Protein AF-A0A8J5UKU7-F1 (afdb_monomer_lite)

Sequence (110 aa):
MELPISTIEIINQQLKYYNSITPIDYVIVFTNTWDLIGSIQLSNNKPLPLDQCIKLKDSLVSRLGSSMVSDKVIELDYNEDDDNESGNGSVERKLLLHCMNKFVFVYSIG

Organism: NCBI:txid561895

Secondary structure (DSSP, 8-state):
-PPPHHHHHHHHHHHHHHTTTS-EEEEEEEETT--EEEEEETTTTBPPPHHHHHHHHHHHHHHH-S---S--EEEEEE-TTTT----S----EEEEEEEETTEEEEEEE-

pLDDT: mean 73.13, std 13.12, range [38.56, 89.38]

Foldseek 3Di:
DDADPVVVVVVVVVCVVVCVPWNWQKKWKAFQQRHGRFIAGPVVRDTDPPVVSVVVSVVCCVVPNRGDDDQDWDKDFDFPCPPDPDDDDGPRWIWIWGDDPRMTMITITD

Structure (mmCIF, N/CA/C/O backbone):
data_AF-A0A8J5UKU7-F1
#
_entry.id   AF-A0A8J5UKU7-F1
#
loop_
_atom_site.group_PDB
_atom_site.id
_atom_site.type_symbol
_atom_site.label_atom_id
_atom_site.label_alt_id
_atom_site.label_comp_id
_atom_site.label_asym_id
_atom_site.label_entity_id
_atom_site.label_seq_id
_atom_site.pdbx_PDB_ins_code
_atom_site.Cartn_x
_atom_site.Cartn_y
_atom_site.Cartn_z
_atom_site.occupancy
_atom_site.B_iso_or_equiv
_atom_site.auth_seq_id
_atom_site.auth_comp_id
_atom_site.auth_asym_id
_atom_site.auth_atom_id
_atom_site.pdbx_PDB_model_num
ATOM 1 N N . MET A 1 1 ? 8.044 -8.723 3.797 1.00 48.94 1 MET A N 1
ATOM 2 C CA . MET A 1 1 ? 9.139 -7.759 4.025 1.00 48.94 1 MET A CA 1
ATOM 3 C C . MET A 1 1 ? 8.667 -6.830 5.128 1.00 48.94 1 MET A C 1
ATOM 5 O O . MET A 1 1 ? 7.541 -6.358 5.025 1.00 48.94 1 MET A O 1
ATOM 9 N N . GLU A 1 2 ? 9.424 -6.681 6.214 1.00 50.94 2 GLU A N 1
ATOM 10 C CA . GLU A 1 2 ? 9.032 -5.833 7.351 1.00 50.94 2 GLU A CA 1
ATOM 11 C C . GLU A 1 2 ? 9.478 -4.384 7.108 1.00 50.94 2 GLU A C 1
ATOM 13 O O . GLU A 1 2 ? 10.563 -4.148 6.575 1.00 50.94 2 GLU A O 1
ATOM 18 N N . LEU A 1 3 ? 8.627 -3.418 7.463 1.00 62.53 3 LEU A N 1
ATOM 19 C CA . LEU A 1 3 ? 8.917 -1.992 7.304 1.00 62.53 3 LEU A CA 1
ATOM 20 C C . LEU A 1 3 ? 9.962 -1.528 8.339 1.00 62.53 3 LEU A C 1
ATOM 22 O O . LEU A 1 3 ? 9.958 -2.019 9.469 1.00 62.53 3 LEU A O 1
ATOM 26 N N . PRO A 1 4 ? 10.821 -0.543 8.015 1.00 72.38 4 PRO A N 1
ATOM 27 C CA . PRO A 1 4 ? 11.702 0.074 9.004 1.00 72.38 4 PRO A CA 1
ATOM 28 C C . PRO A 1 4 ? 10.902 0.669 10.172 1.00 72.38 4 PRO A C 1
ATOM 30 O O . PRO A 1 4 ? 9.862 1.292 9.954 1.00 72.38 4 PRO A O 1
ATOM 33 N N . ILE A 1 5 ? 11.413 0.555 11.403 1.00 70.75 5 ILE A N 1
ATOM 34 C CA . ILE A 1 5 ? 10.735 1.035 12.627 1.00 70.75 5 ILE A CA 1
ATOM 35 C C . ILE A 1 5 ? 10.332 2.512 12.516 1.00 70.75 5 ILE A C 1
ATOM 37 O O . ILE A 1 5 ? 9.204 2.869 12.836 1.00 70.75 5 ILE A O 1
ATOM 41 N N . SER A 1 6 ? 11.205 3.359 11.969 1.00 68.56 6 SER A N 1
ATOM 42 C CA . SER A 1 6 ? 10.917 4.783 11.749 1.00 68.56 6 SER A CA 1
ATO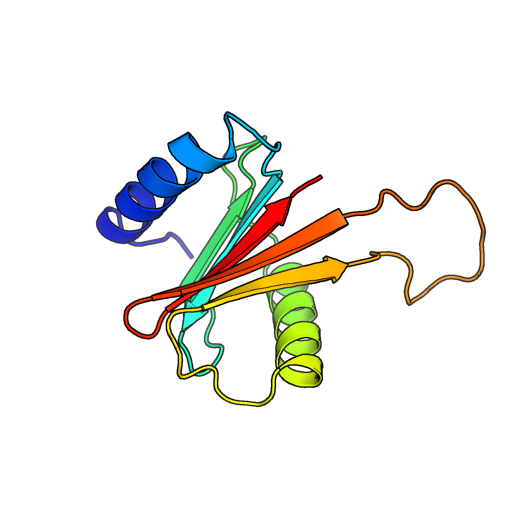M 43 C C . SER A 1 6 ? 9.753 5.021 10.782 1.00 68.56 6 SER A C 1
ATOM 45 O O . SER A 1 6 ? 8.976 5.955 10.954 1.00 68.56 6 SER A O 1
ATOM 47 N N . THR A 1 7 ? 9.596 4.160 9.774 1.00 66.31 7 THR A N 1
ATOM 48 C CA . THR A 1 7 ? 8.465 4.207 8.835 1.00 66.31 7 THR A CA 1
ATOM 49 C C . THR A 1 7 ? 7.180 3.769 9.530 1.00 66.31 7 THR A C 1
ATOM 51 O O . THR A 1 7 ? 6.145 4.407 9.359 1.00 66.31 7 THR A O 1
ATOM 54 N N . ILE A 1 8 ? 7.255 2.735 10.373 1.00 66.88 8 ILE A N 1
ATOM 55 C CA . ILE A 1 8 ? 6.131 2.258 11.187 1.00 66.88 8 ILE A CA 1
ATOM 56 C C . ILE A 1 8 ? 5.668 3.338 12.173 1.00 66.88 8 ILE A C 1
ATOM 58 O O . ILE A 1 8 ? 4.468 3.542 12.324 1.00 66.88 8 ILE A O 1
ATOM 62 N N . GLU A 1 9 ? 6.581 4.064 12.822 1.00 68.56 9 GLU A N 1
ATOM 63 C CA . GLU A 1 9 ? 6.223 5.155 13.738 1.00 68.56 9 GLU A CA 1
ATOM 64 C C . GLU A 1 9 ? 5.511 6.310 13.026 1.00 68.56 9 GLU A C 1
ATOM 66 O O . GLU A 1 9 ? 4.487 6.786 13.520 1.00 68.56 9 GLU A O 1
ATOM 71 N N . ILE A 1 10 ? 5.999 6.719 11.849 1.00 69.75 10 ILE A N 1
ATOM 72 C CA . ILE A 1 10 ? 5.351 7.752 11.025 1.00 69.75 10 ILE A CA 1
ATOM 73 C C . ILE A 1 10 ? 3.958 7.287 10.597 1.00 69.75 10 ILE A C 1
ATOM 75 O O . ILE A 1 10 ? 2.991 8.032 10.754 1.00 69.75 10 ILE A O 1
ATOM 79 N N . ILE A 1 11 ? 3.837 6.043 10.121 1.00 68.88 11 ILE A N 1
ATOM 80 C CA . ILE A 1 11 ? 2.545 5.443 9.776 1.00 68.88 11 ILE A CA 1
ATOM 81 C C . ILE A 1 11 ? 1.626 5.468 10.992 1.00 68.88 11 ILE A C 1
ATOM 83 O O . ILE A 1 11 ? 0.532 5.995 10.891 1.00 68.88 11 ILE A O 1
ATOM 87 N N . ASN A 1 12 ? 2.064 4.991 12.156 1.00 67.06 12 ASN A N 1
ATOM 88 C CA . ASN A 1 12 ? 1.243 4.949 13.365 1.00 67.06 12 ASN A CA 1
ATOM 89 C C . ASN A 1 12 ? 0.797 6.337 13.837 1.00 67.06 12 ASN A C 1
ATOM 91 O O . ASN A 1 12 ? -0.327 6.488 14.312 1.00 67.06 12 ASN A O 1
ATOM 95 N N . GLN A 1 13 ? 1.644 7.361 13.715 1.00 68.38 13 GLN A N 1
ATOM 96 C CA . GLN A 1 13 ? 1.246 8.734 14.024 1.00 68.38 13 GLN A CA 1
ATOM 97 C C . GLN A 1 13 ? 0.184 9.246 13.050 1.00 68.38 13 GLN A C 1
ATOM 99 O O . GLN A 1 13 ? -0.818 9.794 13.498 1.00 68.38 13 GLN A O 1
ATOM 104 N N . GLN A 1 14 ? 0.358 9.019 11.747 1.00 65.88 14 GLN A N 1
ATOM 105 C CA . GLN A 1 14 ? -0.629 9.397 10.730 1.00 65.88 14 GLN A CA 1
ATOM 106 C C . GLN A 1 14 ? -1.938 8.618 10.908 1.00 65.88 14 GLN A C 1
ATOM 108 O O . GLN A 1 14 ? -3.017 9.206 10.926 1.00 65.88 14 GLN A O 1
ATOM 113 N N . LEU A 1 15 ? -1.850 7.311 11.156 1.00 65.25 15 LEU A N 1
ATOM 114 C CA . LEU A 1 15 ? -2.987 6.454 11.464 1.00 65.25 15 LEU A CA 1
ATOM 115 C C . LEU A 1 15 ? -3.747 6.962 12.687 1.00 65.25 15 LEU A C 1
ATOM 117 O O . LEU A 1 15 ? -4.961 6.945 12.653 1.00 65.25 15 LEU A O 1
ATOM 121 N N . LYS A 1 16 ? -3.10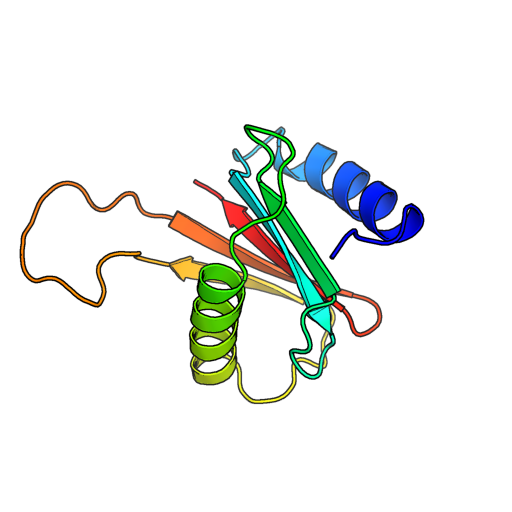8 7.479 13.745 1.00 65.81 16 LYS A N 1
ATOM 122 C CA . LYS A 1 16 ? -3.855 8.056 14.884 1.00 65.81 16 LYS A CA 1
ATOM 123 C C . LYS A 1 16 ? -4.778 9.212 14.476 1.00 65.81 16 LYS A C 1
ATOM 125 O O . LYS A 1 16 ? -5.869 9.328 15.036 1.00 65.81 16 LYS A O 1
ATOM 130 N N . TYR A 1 17 ? -4.365 10.035 13.509 1.00 62.16 17 TYR A N 1
ATOM 131 C CA . TYR A 1 17 ? -5.198 11.120 12.984 1.00 62.16 17 TYR A CA 1
ATOM 132 C C . TYR A 1 17 ? -6.378 10.589 12.164 1.00 62.16 17 TYR A C 1
ATOM 134 O O . TYR A 1 17 ? -7.500 11.047 12.361 1.00 62.16 17 TYR A O 1
ATOM 142 N N . TYR A 1 18 ? -6.146 9.599 11.298 1.00 60.78 18 TYR A N 1
ATOM 143 C CA . TYR A 1 18 ? -7.190 9.066 10.417 1.00 60.78 18 TYR A CA 1
ATOM 144 C C . TYR A 1 18 ? -8.101 8.032 11.084 1.00 60.78 18 TYR A C 1
ATOM 146 O O . TYR A 1 18 ? -9.305 8.093 10.896 1.00 60.78 18 TYR A O 1
ATOM 154 N N . ASN A 1 19 ? -7.573 7.151 11.933 1.00 57.03 19 ASN A N 1
ATOM 155 C CA . ASN A 1 19 ? -8.309 6.072 12.607 1.00 57.03 19 ASN A CA 1
ATOM 156 C C . ASN A 1 19 ? -9.347 6.599 13.618 1.00 57.03 19 ASN A C 1
ATOM 158 O O . ASN A 1 19 ? -10.209 5.857 14.076 1.00 57.03 19 ASN A O 1
ATOM 162 N N . SER A 1 20 ? -9.272 7.888 13.968 1.00 59.75 20 SER A N 1
ATOM 163 C CA . SER A 1 20 ? -10.300 8.580 14.756 1.00 59.75 20 SER A CA 1
ATOM 164 C C . SER A 1 20 ? -11.507 9.025 13.911 1.00 59.75 20 SER A C 1
ATOM 166 O O . SER A 1 20 ? -12.528 9.406 14.476 1.00 59.75 20 SER A O 1
ATOM 168 N N . ILE A 1 21 ? -11.386 9.017 12.578 1.00 58.84 21 ILE A N 1
ATOM 169 C CA . ILE A 1 21 ? -12.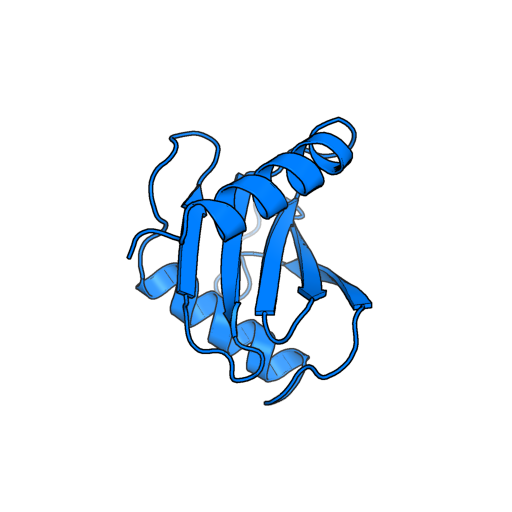343 9.603 11.623 1.00 58.84 21 ILE A CA 1
ATOM 170 C C . ILE A 1 21 ? -12.850 8.547 10.629 1.00 58.84 21 ILE A C 1
ATOM 172 O O . ILE A 1 21 ? -14.037 8.530 10.311 1.00 58.84 21 ILE A O 1
ATOM 176 N N . THR A 1 22 ? -11.977 7.647 10.174 1.00 65.94 22 THR A N 1
ATOM 177 C CA . THR A 1 22 ? -12.293 6.591 9.208 1.00 65.94 22 THR A CA 1
ATOM 178 C C . THR A 1 22 ? -11.494 5.326 9.538 1.00 65.94 22 THR A C 1
ATOM 180 O O . THR A 1 22 ? -10.286 5.434 9.781 1.00 65.94 22 THR A O 1
ATOM 183 N N . PRO A 1 23 ? -12.119 4.134 9.561 1.00 74.50 23 PRO A N 1
ATOM 184 C CA . PRO A 1 23 ? -11.393 2.887 9.772 1.00 74.50 23 PRO A CA 1
ATOM 185 C C . PRO A 1 23 ? -10.358 2.689 8.664 1.00 74.50 23 PRO A C 1
ATOM 187 O O . PRO A 1 23 ? -10.642 2.929 7.492 1.00 74.50 23 PRO A O 1
ATOM 190 N N . ILE A 1 24 ? -9.150 2.263 9.039 1.00 78.44 24 ILE A N 1
ATOM 191 C CA . ILE A 1 24 ? -8.117 1.866 8.078 1.00 78.44 24 ILE A CA 1
ATOM 192 C C . ILE A 1 24 ? -7.922 0.356 8.171 1.00 78.44 24 ILE A C 1
ATOM 194 O O . ILE A 1 24 ? -7.572 -0.166 9.229 1.00 78.44 24 ILE A O 1
ATOM 198 N N . ASP A 1 25 ? -8.110 -0.344 7.055 1.00 81.88 25 ASP A N 1
ATOM 199 C CA . ASP A 1 25 ? -7.962 -1.803 6.990 1.00 81.88 25 ASP A CA 1
ATOM 200 C C . ASP A 1 25 ? -6.500 -2.224 6.840 1.00 81.88 25 ASP A C 1
ATOM 202 O O . ASP A 1 25 ? -6.008 -3.141 7.509 1.00 81.88 25 ASP A O 1
ATOM 206 N N . TYR A 1 26 ? -5.794 -1.556 5.931 1.00 86.06 26 TYR A N 1
ATOM 207 C CA . TYR A 1 26 ? -4.411 -1.858 5.609 1.00 86.06 26 TYR A CA 1
ATOM 208 C C . TYR A 1 26 ? -3.639 -0.641 5.118 1.00 86.06 26 TYR A C 1
ATOM 210 O O . TYR A 1 26 ? -4.205 0.330 4.612 1.00 86.06 26 TYR A O 1
ATOM 218 N N . VAL A 1 27 ? -2.318 -0.746 5.239 1.00 87.06 27 VAL A N 1
ATOM 219 C CA . VAL A 1 27 ? -1.345 0.222 4.744 1.00 87.06 27 VAL A CA 1
ATOM 220 C C . VAL A 1 27 ? -0.336 -0.494 3.859 1.00 87.06 27 VAL A C 1
ATOM 222 O O . VAL A 1 27 ? 0.207 -1.532 4.240 1.00 87.06 27 VAL A O 1
ATOM 225 N N . ILE A 1 28 ? -0.053 0.070 2.690 1.00 89.25 28 ILE A N 1
ATOM 226 C CA . ILE A 1 28 ? 1.014 -0.383 1.795 1.00 89.25 28 ILE A CA 1
ATOM 227 C C . ILE A 1 28 ? 1.951 0.792 1.538 1.00 89.25 28 ILE A C 1
ATOM 229 O O . ILE A 1 28 ? 1.507 1.924 1.376 1.00 89.25 28 ILE A O 1
ATOM 233 N N . VAL A 1 29 ? 3.253 0.533 1.519 1.00 88.62 29 VAL A N 1
ATOM 234 C CA . VAL A 1 29 ? 4.277 1.547 1.281 1.00 88.62 29 VAL A CA 1
ATOM 235 C C . VAL A 1 29 ? 5.056 1.176 0.035 1.00 88.62 29 VAL A C 1
ATOM 237 O O . VAL A 1 29 ? 5.685 0.116 -0.022 1.00 88.62 29 VAL A O 1
ATOM 240 N N . PHE A 1 30 ? 5.053 2.081 -0.933 1.00 89.38 30 PHE A N 1
ATOM 241 C CA . PHE A 1 30 ? 5.890 2.017 -2.122 1.00 89.38 30 PHE A CA 1
ATOM 242 C C . PHE A 1 30 ? 6.928 3.140 -2.113 1.00 89.38 30 PHE A C 1
ATOM 244 O O . PHE A 1 30 ? 6.802 4.119 -1.379 1.00 89.38 30 PHE A O 1
ATOM 251 N N . THR A 1 31 ? 7.951 3.030 -2.949 1.00 87.69 31 THR A N 1
ATOM 252 C CA . THR A 1 31 ? 8.748 4.183 -3.379 1.00 87.69 31 THR A CA 1
ATOM 253 C C . THR A 1 31 ? 7.976 5.009 -4.412 1.00 87.69 31 THR A C 1
ATOM 255 O O . THR A 1 31 ? 6.971 4.574 -4.972 1.00 87.69 31 THR A O 1
ATOM 258 N N . ASN A 1 32 ? 8.477 6.197 -4.739 1.00 82.50 32 ASN A N 1
ATOM 259 C CA . ASN A 1 32 ? 7.979 7.028 -5.839 1.00 82.50 32 ASN A CA 1
ATOM 260 C C . ASN A 1 32 ? 8.232 6.431 -7.240 1.00 82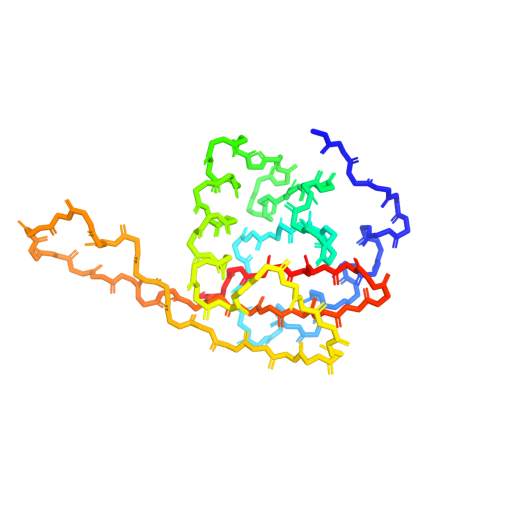.50 32 ASN A C 1
ATOM 262 O O . ASN A 1 32 ? 7.750 6.981 -8.233 1.00 82.50 32 ASN A O 1
ATOM 266 N N . THR A 1 33 ? 8.996 5.339 -7.310 1.00 85.19 33 THR A N 1
ATOM 267 C CA . THR A 1 33 ? 9.187 4.470 -8.481 1.00 85.19 33 THR A CA 1
ATOM 268 C C . THR A 1 33 ? 8.329 3.206 -8.417 1.00 85.19 33 THR A C 1
ATOM 270 O O . THR A 1 33 ? 8.472 2.339 -9.273 1.00 85.19 33 THR A O 1
ATOM 273 N N . TRP A 1 34 ? 7.410 3.119 -7.447 1.00 86.31 34 TRP A N 1
ATOM 274 C CA . TRP A 1 34 ? 6.477 2.008 -7.240 1.00 86.31 34 TRP A CA 1
ATOM 275 C C . TRP A 1 34 ? 7.114 0.687 -6.779 1.00 86.31 34 TRP A C 1
ATOM 277 O O . TRP A 1 34 ? 6.489 -0.372 -6.868 1.00 86.31 34 TRP A O 1
ATOM 287 N N . ASP A 1 35 ? 8.323 0.737 -6.219 1.00 88.44 35 ASP A N 1
ATOM 288 C CA . ASP A 1 35 ? 8.949 -0.421 -5.581 1.00 88.44 35 ASP A CA 1
ATOM 289 C C . ASP A 1 35 ? 8.314 -0.662 -4.210 1.00 88.44 35 ASP A C 1
ATOM 291 O O . ASP A 1 35 ? 8.215 0.251 -3.390 1.00 88.44 35 ASP A O 1
ATOM 295 N N . LEU A 1 36 ? 7.877 -1.893 -3.943 1.00 88.56 36 LEU A N 1
ATOM 296 C CA . LEU A 1 36 ? 7.254 -2.245 -2.669 1.00 88.56 36 LEU A CA 1
ATOM 297 C C . LEU A 1 36 ? 8.291 -2.228 -1.539 1.00 88.56 36 LEU A C 1
ATOM 299 O O . LEU A 1 36 ? 9.241 -3.007 -1.549 1.00 88.56 36 LEU A O 1
ATOM 303 N N . ILE A 1 37 ? 8.055 -1.392 -0.529 1.00 88.12 37 ILE A N 1
ATOM 304 C CA . ILE A 1 37 ? 8.847 -1.354 0.706 1.00 88.12 37 ILE A CA 1
ATOM 305 C C . ILE A 1 37 ? 8.243 -2.295 1.751 1.00 88.12 37 ILE A C 1
ATOM 307 O O . ILE A 1 37 ? 8.964 -3.015 2.442 1.00 88.12 37 ILE A O 1
ATOM 311 N N . GLY A 1 38 ? 6.913 -2.332 1.848 1.00 87.38 38 GLY A N 1
ATOM 312 C CA . GLY A 1 38 ? 6.211 -3.253 2.735 1.00 87.38 38 GLY A CA 1
ATOM 313 C C . GLY A 1 38 ? 4.721 -2.966 2.846 1.00 87.38 38 GLY A C 1
ATOM 314 O O . GLY A 1 38 ? 4.204 -2.014 2.267 1.00 87.38 38 GLY A O 1
ATOM 315 N N . SER A 1 39 ? 4.026 -3.815 3.590 1.00 89.06 39 SER A N 1
ATOM 316 C CA . SER A 1 39 ? 2.587 -3.717 3.805 1.00 89.06 39 SER A CA 1
ATOM 317 C C . SER A 1 39 ? 2.213 -4.257 5.177 1.00 89.06 39 SER A C 1
ATOM 319 O O . SER A 1 39 ? 2.924 -5.093 5.739 1.00 89.06 39 SER A O 1
ATOM 321 N N . ILE A 1 40 ? 1.097 -3.779 5.717 1.00 85.88 40 ILE A N 1
ATOM 322 C CA . ILE A 1 40 ? 0.538 -4.257 6.973 1.00 85.88 40 ILE A CA 1
ATOM 323 C C . ILE A 1 40 ? -0.982 -4.139 6.958 1.00 85.88 40 ILE A C 1
ATOM 325 O O . ILE A 1 40 ? -1.541 -3.100 6.615 1.00 85.88 40 ILE A O 1
ATOM 329 N N . GLN A 1 41 ? -1.653 -5.218 7.328 1.00 85.31 41 GLN A N 1
ATOM 330 C CA . GLN A 1 41 ? -3.076 -5.251 7.604 1.00 85.31 41 GLN A CA 1
ATOM 331 C C . GLN A 1 41 ? -3.264 -4.974 9.095 1.00 85.31 41 GLN A C 1
ATOM 333 O O . GLN A 1 41 ? -2.718 -5.682 9.942 1.00 85.31 41 GLN A O 1
ATOM 338 N N . LEU A 1 42 ? -4.012 -3.924 9.426 1.00 81.00 42 LEU A N 1
ATOM 339 C CA . LEU A 1 42 ? -4.107 -3.428 10.800 1.00 81.00 42 LEU A CA 1
ATOM 340 C C . LEU A 1 42 ? -4.971 -4.330 11.686 1.00 81.00 42 LEU A C 1
ATOM 342 O O . LEU A 1 42 ? -4.688 -4.467 12.872 1.00 81.00 42 LEU A O 1
ATOM 346 N N . SER A 1 43 ? -5.969 -5.008 11.111 1.00 79.25 43 SER A N 1
ATOM 347 C CA . SER A 1 43 ? -6.880 -5.891 11.854 1.00 79.25 43 SER A CA 1
ATOM 348 C C . SER A 1 43 ? -6.186 -7.084 12.519 1.00 79.25 43 SER A C 1
ATOM 350 O O . SER A 1 43 ? -6.631 -7.563 13.560 1.00 79.25 43 SER A O 1
ATOM 352 N N . ASN A 1 44 ? -5.094 -7.575 11.931 1.00 80.44 44 ASN A N 1
ATOM 353 C CA . ASN A 1 44 ? -4.368 -8.756 12.403 1.00 80.44 44 ASN A CA 1
ATOM 354 C C . ASN A 1 44 ? -2.855 -8.527 12.555 1.00 80.44 44 ASN A C 1
ATOM 356 O O . ASN A 1 44 ? -2.140 -9.462 12.918 1.00 80.44 44 ASN A O 1
ATOM 360 N N . ASN A 1 45 ? -2.379 -7.308 12.286 1.00 79.25 45 ASN A N 1
ATOM 361 C CA . ASN A 1 45 ? -0.976 -6.906 12.326 1.00 79.25 45 ASN A CA 1
ATOM 362 C C . ASN A 1 45 ? -0.054 -7.804 11.475 1.00 79.25 45 ASN A C 1
ATOM 364 O O . ASN A 1 45 ? 1.087 -8.074 11.855 1.00 79.25 45 ASN A O 1
ATOM 368 N N . LYS A 1 46 ? -0.556 -8.314 10.341 1.00 83.31 46 LYS A N 1
ATOM 369 C CA . LYS A 1 46 ? 0.198 -9.167 9.409 1.00 83.31 46 LYS A CA 1
ATOM 370 C C . LYS A 1 46 ? 0.480 -8.445 8.094 1.00 83.31 46 LYS A C 1
ATOM 372 O O . LYS A 1 46 ? -0.308 -7.599 7.685 1.00 83.31 46 LYS A O 1
ATOM 377 N N . PRO A 1 47 ? 1.574 -8.783 7.395 1.00 82.50 47 PRO A N 1
ATOM 378 C CA . PRO A 1 47 ? 1.809 -8.269 6.052 1.00 82.50 47 PRO A CA 1
ATOM 379 C C . PRO A 1 47 ? 0.740 -8.766 5.074 1.00 82.50 47 PRO A C 1
ATOM 381 O O . PRO A 1 47 ? 0.269 -9.901 5.185 1.00 82.50 47 PRO A O 1
ATOM 384 N N . LEU A 1 48 ? 0.391 -7.930 4.092 1.00 84.19 48 LEU A N 1
ATOM 385 C CA . LEU A 1 48 ? -0.501 -8.339 3.007 1.00 84.19 48 LEU A CA 1
ATOM 386 C C . LEU A 1 48 ? 0.228 -9.307 2.061 1.00 84.19 48 LEU A C 1
ATOM 388 O O . LEU A 1 48 ? 1.446 -9.177 1.876 1.00 84.19 48 LEU A O 1
ATOM 392 N N . PRO A 1 49 ? -0.495 -10.245 1.423 1.00 87.00 49 PRO A N 1
ATOM 393 C CA . PRO A 1 49 ? 0.056 -11.076 0.361 1.00 87.00 49 PRO A CA 1
ATOM 394 C C . PRO A 1 49 ? 0.703 -10.224 -0.733 1.00 87.00 49 PRO A C 1
ATOM 396 O O . PRO A 1 49 ? 0.145 -9.214 -1.166 1.00 87.00 49 PRO A O 1
ATOM 399 N N . LEU A 1 50 ? 1.878 -10.647 -1.204 1.00 84.31 50 LEU A N 1
ATOM 400 C CA . LEU A 1 50 ? 2.644 -9.904 -2.205 1.00 84.31 50 LEU A CA 1
ATOM 401 C C . LEU A 1 50 ? 1.839 -9.676 -3.493 1.00 84.31 50 LEU A C 1
ATOM 403 O O . LEU A 1 50 ? 1.865 -8.575 -4.036 1.00 84.31 50 LEU A O 1
ATOM 407 N N . ASP A 1 51 ? 1.079 -10.679 -3.934 1.00 85.31 51 ASP A N 1
ATOM 408 C CA . ASP A 1 51 ? 0.230 -10.592 -5.126 1.00 85.31 51 ASP A CA 1
ATOM 409 C C . ASP A 1 51 ? -0.817 -9.478 -5.020 1.00 85.31 51 ASP A C 1
ATOM 411 O O . ASP A 1 51 ? -1.074 -8.771 -5.992 1.00 85.31 51 ASP A O 1
ATOM 415 N N . GLN A 1 52 ? -1.385 -9.271 -3.828 1.00 83.88 52 GLN A N 1
ATOM 416 C CA . GLN A 1 52 ? -2.354 -8.201 -3.590 1.00 83.88 52 GLN A CA 1
ATOM 417 C C . GLN A 1 52 ? -1.683 -6.828 -3.689 1.00 83.88 52 GLN A C 1
ATOM 419 O O . GLN A 1 52 ? -2.210 -5.928 -4.340 1.00 83.88 52 GLN A O 1
ATOM 424 N N . CYS A 1 53 ? -0.489 -6.683 -3.108 1.00 86.44 53 CYS A N 1
ATOM 425 C CA . CYS A 1 53 ? 0.298 -5.456 -3.213 1.00 86.44 53 CYS A CA 1
ATOM 426 C C . CYS A 1 53 ? 0.669 -5.137 -4.670 1.00 86.44 53 CYS A C 1
ATOM 428 O O . CYS A 1 53 ? 0.593 -3.980 -5.076 1.00 86.44 53 CYS A O 1
ATOM 430 N N . ILE A 1 54 ? 1.057 -6.147 -5.459 1.00 86.56 54 ILE A N 1
ATOM 431 C CA . ILE A 1 54 ? 1.435 -5.976 -6.870 1.00 86.56 54 ILE A CA 1
ATOM 432 C C . ILE A 1 54 ? 0.227 -5.568 -7.713 1.00 86.56 54 ILE A C 1
ATOM 434 O O . ILE A 1 54 ? 0.328 -4.589 -8.447 1.00 86.56 54 ILE A O 1
ATOM 438 N N . LYS A 1 55 ? -0.914 -6.256 -7.569 1.00 85.50 55 LYS A N 1
ATOM 439 C CA . LYS A 1 55 ? -2.153 -5.897 -8.277 1.00 85.50 55 LYS A CA 1
ATOM 440 C C . LYS A 1 55 ? -2.547 -4.450 -8.007 1.00 85.50 55 LYS A C 1
ATOM 442 O O . LYS A 1 55 ? -2.829 -3.696 -8.932 1.00 85.50 55 LYS A O 1
ATOM 447 N N . LEU A 1 56 ? -2.512 -4.051 -6.737 1.00 83.75 56 LEU A N 1
ATOM 448 C CA . LEU A 1 56 ? -2.879 -2.700 -6.343 1.00 83.75 56 LEU A CA 1
ATOM 449 C C . LEU A 1 56 ? -1.893 -1.668 -6.904 1.00 83.75 56 LEU A C 1
ATOM 451 O O . LEU A 1 56 ? -2.311 -0.648 -7.444 1.00 83.75 56 LEU A O 1
ATOM 455 N N . LYS A 1 57 ? -0.591 -1.966 -6.868 1.00 87.06 57 LYS A N 1
ATOM 456 C CA . LYS A 1 57 ? 0.449 -1.150 -7.504 1.00 87.06 57 LYS A CA 1
ATOM 457 C C . LYS A 1 57 ? 0.196 -0.979 -9.005 1.00 87.06 57 LYS A C 1
ATOM 459 O O . LYS A 1 57 ? 0.226 0.150 -9.476 1.00 87.06 57 LYS A O 1
ATOM 464 N N . ASP A 1 58 ? -0.076 -2.048 -9.749 1.00 85.25 58 ASP A N 1
ATOM 465 C CA . ASP A 1 58 ? -0.309 -1.964 -11.199 1.00 85.25 58 ASP A CA 1
ATOM 466 C C . ASP A 1 58 ? -1.551 -1.109 -11.525 1.00 85.25 58 ASP A C 1
ATOM 468 O O . ASP A 1 58 ? -1.490 -0.241 -12.401 1.00 85.25 58 ASP A O 1
ATOM 472 N N . SER A 1 59 ? -2.636 -1.254 -10.755 1.00 82.06 59 SER A N 1
ATOM 473 C CA . SER A 1 59 ? -3.829 -0.401 -10.870 1.00 82.06 59 SER A CA 1
ATOM 474 C C . SER A 1 59 ? -3.528 1.074 -10.587 1.00 82.06 59 SER A C 1
ATOM 476 O O . SER A 1 59 ? -3.984 1.959 -11.315 1.00 82.06 59 SER A O 1
ATOM 478 N N . LEU A 1 60 ? -2.733 1.361 -9.551 1.00 83.06 60 LEU A N 1
ATOM 479 C CA . LEU A 1 60 ? -2.337 2.726 -9.205 1.00 83.06 60 LEU A CA 1
ATOM 480 C C . LEU A 1 60 ? -1.417 3.341 -10.264 1.00 83.06 60 LEU A C 1
ATOM 482 O O . LEU A 1 60 ? -1.656 4.472 -10.681 1.00 83.06 60 LEU A O 1
ATOM 486 N N . VAL A 1 61 ? -0.425 2.595 -10.756 1.00 83.69 61 VAL A N 1
ATOM 487 C CA . VAL A 1 61 ? 0.470 3.023 -11.844 1.00 83.69 61 VAL A CA 1
ATOM 488 C C . VAL A 1 61 ? -0.327 3.330 -13.111 1.00 83.69 61 VAL A C 1
ATOM 490 O O . VAL A 1 61 ? -0.060 4.335 -13.767 1.00 83.69 61 VAL A O 1
ATOM 493 N N . SER A 1 62 ? -1.334 2.518 -13.447 1.00 79.00 62 SER A N 1
ATOM 494 C CA . SER A 1 62 ? -2.186 2.768 -14.615 1.00 79.00 62 SER A CA 1
ATOM 495 C C . SER A 1 62 ? -3.036 4.035 -14.474 1.00 79.00 62 SER A C 1
ATOM 497 O O . SER A 1 62 ? -3.319 4.681 -15.480 1.00 79.00 62 SER A O 1
ATOM 499 N N . ARG A 1 63 ? -3.465 4.393 -13.255 1.00 76.31 63 ARG A N 1
ATOM 500 C CA . ARG A 1 63 ? -4.306 5.580 -13.005 1.00 76.31 63 ARG A CA 1
ATOM 501 C C . ARG A 1 63 ? -3.491 6.861 -12.828 1.00 76.31 63 ARG A C 1
ATOM 503 O O . ARG A 1 63 ? -3.925 7.930 -13.245 1.00 76.31 63 ARG A O 1
ATOM 510 N N . LEU A 1 64 ? -2.331 6.762 -12.186 1.00 76.88 64 LEU A N 1
ATOM 511 C CA . LEU A 1 64 ? -1.537 7.902 -11.720 1.00 76.88 64 LEU A CA 1
ATOM 512 C C . LEU A 1 64 ? -0.257 8.121 -12.537 1.00 76.88 64 LEU A C 1
ATOM 514 O O . LEU A 1 64 ? 0.373 9.172 -12.425 1.00 76.88 64 LEU A O 1
ATOM 518 N N . GLY A 1 65 ? 0.118 7.149 -13.370 1.00 72.19 65 GLY A N 1
ATOM 519 C CA . GLY A 1 65 ? 1.346 7.148 -14.153 1.00 72.19 65 GLY A CA 1
ATOM 520 C C . GLY A 1 65 ? 2.558 6.598 -13.396 1.00 72.19 65 GLY A C 1
ATOM 521 O O . GLY A 1 65 ? 2.512 6.217 -12.226 1.00 72.19 65 GLY A O 1
ATOM 522 N N . SER A 1 66 ? 3.694 6.561 -14.092 1.00 66.81 66 SER A N 1
ATOM 523 C CA . SER A 1 66 ? 4.922 5.897 -13.632 1.00 66.81 66 SER A CA 1
ATOM 524 C C . SER A 1 66 ? 5.662 6.612 -12.495 1.00 66.81 66 SER A C 1
ATOM 526 O O . SER A 1 66 ? 6.600 6.044 -11.947 1.00 66.81 66 SER A O 1
ATOM 528 N N . SER A 1 67 ? 5.288 7.845 -12.137 1.00 60.94 67 SER A N 1
ATOM 529 C CA . SER A 1 67 ? 5.947 8.581 -11.055 1.00 60.94 67 SER A CA 1
ATOM 530 C C . SER A 1 67 ? 5.008 9.574 -10.380 1.00 60.94 67 SER A C 1
ATOM 532 O O . SER A 1 67 ? 4.423 10.436 -11.036 1.00 60.94 67 SER A O 1
ATOM 534 N N . MET A 1 68 ? 4.917 9.486 -9.052 1.00 64.62 68 MET A N 1
ATOM 535 C CA . MET A 1 68 ? 4.303 10.516 -8.219 1.00 64.62 68 MET A CA 1
ATOM 536 C C . MET A 1 68 ? 5.386 11.382 -7.582 1.00 64.62 68 MET A C 1
ATOM 538 O O . MET A 1 68 ? 6.223 10.890 -6.827 1.00 64.62 68 MET A O 1
ATOM 542 N N . VAL A 1 69 ? 5.383 12.679 -7.899 1.00 55.62 69 VAL A N 1
ATOM 543 C CA . VAL A 1 69 ? 6.457 13.614 -7.500 1.00 55.62 69 VAL A CA 1
ATOM 544 C C . VAL A 1 69 ? 5.960 14.729 -6.567 1.00 55.62 69 VAL A C 1
ATOM 546 O O . VAL A 1 69 ? 6.730 15.600 -6.188 1.00 55.62 69 VAL A O 1
ATOM 549 N N . SER A 1 70 ? 4.694 14.727 -6.146 1.00 59.84 70 SER A N 1
ATOM 550 C CA . SER A 1 70 ? 4.159 15.812 -5.313 1.00 59.84 70 SER A CA 1
ATOM 551 C C . SER A 1 70 ? 3.622 15.281 -3.995 1.00 59.84 70 SER A C 1
ATOM 553 O O . SER A 1 70 ? 2.808 14.362 -4.020 1.00 59.84 70 SER A O 1
ATOM 555 N N . ASP A 1 71 ? 4.022 15.908 -2.882 1.00 63.28 71 ASP A N 1
ATOM 556 C CA . ASP A 1 71 ? 3.399 15.739 -1.562 1.00 63.28 71 ASP A CA 1
ATOM 557 C C . ASP A 1 71 ? 1.915 16.104 -1.672 1.00 63.28 71 ASP A C 1
ATOM 559 O O . ASP A 1 71 ? 1.521 17.272 -1.635 1.00 63.28 71 ASP A O 1
ATOM 563 N N . LYS A 1 72 ? 1.092 15.097 -1.942 1.00 67.06 72 LYS A N 1
ATOM 564 C CA . LYS A 1 72 ? -0.346 15.217 -2.138 1.00 67.06 72 LYS A CA 1
ATOM 565 C C . LYS A 1 72 ? -1.019 14.025 -1.498 1.00 67.06 72 LYS A C 1
ATOM 567 O O . LYS A 1 72 ? -0.483 12.914 -1.500 1.00 67.06 72 LYS A O 1
ATOM 572 N N . VAL A 1 73 ? -2.208 14.303 -0.983 1.00 70.50 73 VAL A N 1
ATOM 573 C CA . VAL A 1 73 ? -3.165 13.293 -0.570 1.00 70.50 73 VAL A CA 1
ATOM 574 C C . VAL A 1 73 ? -4.163 13.126 -1.710 1.00 70.50 73 VAL A C 1
ATOM 576 O O . VAL A 1 73 ? -4.742 14.115 -2.161 1.00 70.50 73 VAL A O 1
ATOM 579 N N . ILE A 1 74 ? -4.309 11.909 -2.223 1.00 76.38 74 ILE A N 1
ATOM 580 C CA . ILE A 1 74 ? -5.231 11.588 -3.315 1.00 76.38 74 ILE A CA 1
ATOM 581 C C . ILE A 1 74 ? -6.185 10.515 -2.822 1.00 76.38 74 ILE A C 1
ATOM 583 O O . ILE A 1 74 ? -5.750 9.454 -2.389 1.00 76.38 74 ILE A O 1
ATOM 587 N N . GLU A 1 75 ? -7.474 10.810 -2.896 1.00 77.69 75 GLU A N 1
ATOM 588 C CA . GLU A 1 75 ? -8.540 9.852 -2.633 1.00 77.69 75 GLU A CA 1
ATOM 589 C C . GLU A 1 75 ? -8.945 9.204 -3.961 1.00 77.69 75 GLU A C 1
ATOM 591 O O . GLU A 1 75 ? -9.184 9.903 -4.948 1.00 77.69 75 GLU A O 1
ATOM 596 N N . LEU A 1 76 ? -8.969 7.875 -4.004 1.00 76.50 76 LEU A N 1
ATOM 597 C CA . LEU A 1 76 ? -9.425 7.099 -5.150 1.00 76.50 76 LEU A CA 1
ATOM 598 C C . LEU A 1 76 ? -10.551 6.176 -4.719 1.00 76.50 76 LEU A C 1
ATOM 600 O O . LEU A 1 76 ? -10.391 5.415 -3.767 1.00 76.50 76 LEU A O 1
ATOM 604 N N . ASP A 1 77 ? -11.635 6.165 -5.482 1.00 73.19 77 ASP A N 1
ATOM 605 C CA . ASP A 1 77 ? -12.640 5.119 -5.355 1.00 73.19 77 ASP A CA 1
ATOM 606 C C . ASP A 1 77 ? -12.044 3.797 -5.866 1.00 73.19 77 ASP A C 1
ATOM 608 O O . ASP A 1 77 ? -11.513 3.703 -6.988 1.00 73.19 77 ASP A O 1
ATOM 612 N N . TYR A 1 78 ? -12.071 2.784 -5.003 1.00 67.38 78 TYR A N 1
ATOM 613 C CA . TYR A 1 78 ? -11.534 1.456 -5.256 1.00 67.38 78 TYR A CA 1
ATOM 614 C C . TYR A 1 78 ? -12.624 0.417 -5.023 1.00 67.38 78 TYR A C 1
ATOM 616 O O . TYR A 1 78 ? -12.905 0.014 -3.897 1.00 67.38 78 TYR A O 1
ATOM 624 N N . ASN A 1 79 ? -13.213 -0.045 -6.120 1.00 62.72 79 ASN A N 1
ATOM 625 C CA . ASN A 1 79 ? -14.118 -1.180 -6.103 1.00 62.72 79 ASN A CA 1
ATOM 626 C C . ASN A 1 79 ? -13.296 -2.443 -6.368 1.00 62.72 79 ASN A C 1
ATOM 628 O O . ASN A 1 79 ? -12.649 -2.557 -7.405 1.00 62.72 79 ASN A O 1
ATOM 632 N N . GLU A 1 80 ? -13.320 -3.397 -5.436 1.00 55.38 80 GLU A N 1
ATOM 633 C CA . GLU A 1 80 ? -12.701 -4.718 -5.635 1.00 55.38 80 GLU A CA 1
ATOM 634 C C . GLU A 1 80 ? -13.416 -5.567 -6.710 1.00 55.38 80 GLU A C 1
ATOM 636 O O . GLU A 1 80 ? -12.921 -6.635 -7.058 1.00 55.38 80 GLU A O 1
ATOM 641 N N . ASP A 1 81 ? -14.534 -5.083 -7.265 1.00 50.75 81 ASP A N 1
ATOM 642 C CA . ASP A 1 81 ? -15.430 -5.792 -8.192 1.00 50.75 81 ASP A CA 1
ATOM 643 C C . ASP A 1 81 ? -15.222 -5.474 -9.691 1.00 50.75 81 ASP A C 1
ATOM 645 O O . ASP A 1 81 ? -16.097 -5.763 -10.504 1.00 50.75 81 ASP A O 1
ATOM 649 N N . ASP A 1 82 ? -14.079 -4.927 -10.117 1.00 49.38 82 ASP A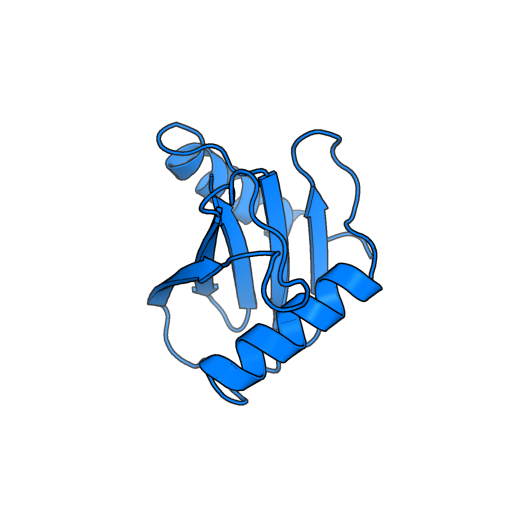 N 1
ATOM 650 C CA . ASP A 1 82 ? -13.821 -4.677 -11.557 1.00 49.38 82 ASP A CA 1
ATOM 651 C C . ASP A 1 82 ? -13.601 -5.969 -12.394 1.00 49.38 82 ASP A C 1
ATOM 653 O O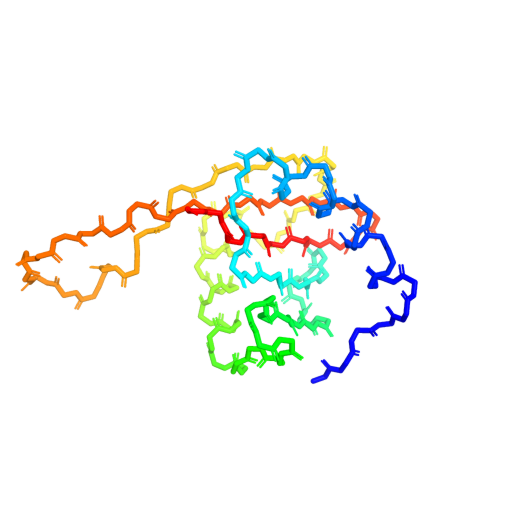 . ASP A 1 82 ? -13.283 -5.898 -13.577 1.00 49.38 82 ASP A O 1
ATOM 657 N N . ASP A 1 83 ? -13.806 -7.161 -11.812 1.00 48.84 83 ASP A N 1
ATOM 658 C CA . ASP A 1 83 ? -13.665 -8.463 -12.489 1.00 48.84 83 ASP A CA 1
ATOM 659 C C . ASP A 1 83 ? -14.916 -9.370 -12.438 1.00 48.84 83 ASP A C 1
ATOM 661 O O . ASP A 1 83 ? -14.861 -10.489 -12.945 1.00 48.84 83 ASP A O 1
ATOM 665 N N . ASN A 1 84 ? -16.060 -8.956 -11.871 1.00 42.81 84 ASN A N 1
ATOM 666 C CA . ASN A 1 84 ? -17.264 -9.805 -11.907 1.00 42.81 84 ASN A CA 1
ATOM 667 C C . ASN A 1 84 ? -18.579 -9.021 -12.036 1.00 42.81 84 ASN A C 1
ATOM 669 O O . ASN A 1 84 ? -19.066 -8.409 -11.089 1.00 42.81 84 ASN A O 1
ATOM 673 N N . GLU A 1 85 ? -19.236 -9.166 -13.192 1.00 50.03 85 GLU A N 1
ATOM 674 C CA . GLU A 1 85 ? -20.687 -9.006 -13.327 1.00 50.03 85 GLU A CA 1
ATOM 675 C C . GLU A 1 85 ? -21.413 -9.991 -12.389 1.00 50.03 85 GLU A C 1
ATOM 677 O O . GLU A 1 85 ? -21.779 -11.104 -12.769 1.00 50.03 85 GLU A O 1
ATOM 682 N N . SER A 1 86 ? -21.642 -9.610 -11.138 1.00 44.38 86 SER A N 1
ATOM 683 C CA . SER A 1 86 ? -22.730 -10.153 -10.321 1.00 44.38 86 SER A CA 1
ATOM 684 C C . SER A 1 86 ? -22.965 -9.256 -9.123 1.00 44.38 86 SER A C 1
ATOM 686 O O . SER A 1 86 ? -22.172 -9.209 -8.191 1.00 44.38 86 SER A O 1
ATOM 688 N N . GLY A 1 87 ? -24.091 -8.546 -9.154 1.00 51.81 87 GLY A N 1
ATOM 689 C CA . GLY A 1 87 ? -24.518 -7.691 -8.061 1.00 51.81 87 GLY A CA 1
ATOM 690 C C . GLY A 1 87 ? -24.617 -8.448 -6.739 1.00 51.81 87 GLY A C 1
ATOM 691 O O . GLY A 1 87 ? -25.376 -9.407 -6.620 1.00 51.81 87 GLY A O 1
ATOM 692 N N . ASN A 1 88 ? -23.882 -7.964 -5.740 1.00 38.56 88 ASN A N 1
ATOM 693 C CA . ASN A 1 88 ? -24.319 -7.925 -4.348 1.00 38.56 88 ASN A CA 1
ATOM 694 C C . ASN A 1 88 ? -23.360 -7.056 -3.520 1.00 38.56 88 ASN A C 1
ATOM 696 O O . ASN A 1 88 ? -22.276 -7.497 -3.164 1.00 38.56 88 ASN A O 1
ATOM 700 N N . GLY A 1 89 ? -23.798 -5.838 -3.182 1.00 42.38 89 GLY A N 1
ATOM 701 C CA . GLY A 1 89 ? -23.228 -5.025 -2.103 1.00 42.38 89 GLY A CA 1
ATOM 702 C C . GLY A 1 89 ? -21.742 -4.693 -2.233 1.00 42.38 89 GLY A C 1
ATOM 703 O O . GLY A 1 89 ? -20.962 -5.098 -1.376 1.00 42.38 89 GLY A O 1
ATOM 704 N N . SER A 1 90 ? -21.362 -3.925 -3.258 1.00 49.56 90 SER A N 1
ATOM 705 C CA . SER A 1 90 ? -20.024 -3.335 -3.337 1.00 49.56 90 SER A CA 1
ATOM 706 C C . SER A 1 90 ? -19.785 -2.482 -2.092 1.00 49.56 90 SER A C 1
ATOM 708 O O . SER A 1 90 ? -20.447 -1.466 -1.882 1.00 49.56 90 SER A O 1
ATOM 710 N N . VAL A 1 91 ? -18.875 -2.927 -1.227 1.00 54.69 91 VAL A N 1
ATOM 711 C CA . VAL A 1 91 ? -18.355 -2.086 -0.151 1.00 54.69 91 VAL A CA 1
ATOM 712 C C . VAL A 1 91 ? -17.544 -1.005 -0.852 1.00 54.69 91 VAL A C 1
ATOM 714 O O . VAL A 1 91 ? -16.488 -1.311 -1.403 1.00 54.69 91 VAL A O 1
ATOM 717 N N . GLU A 1 92 ? -18.062 0.225 -0.894 1.00 58.28 92 GLU A N 1
ATOM 718 C CA . GLU A 1 92 ? -17.338 1.382 -1.425 1.00 58.28 92 GLU A CA 1
ATOM 719 C C . GLU A 1 92 ? -16.081 1.586 -0.578 1.00 58.28 92 GLU A C 1
ATOM 721 O O . GLU A 1 92 ? -16.113 2.207 0.484 1.00 58.28 92 GLU A O 1
ATOM 726 N N . ARG A 1 93 ? -14.967 1.006 -1.024 1.00 66.69 93 ARG A N 1
ATOM 727 C CA . ARG A 1 93 ? -13.668 1.229 -0.409 1.00 66.69 93 ARG A CA 1
ATOM 728 C C . ARG A 1 93 ? -12.998 2.387 -1.108 1.00 66.69 93 ARG A C 1
ATOM 730 O O . ARG A 1 93 ? -13.030 2.524 -2.331 1.00 66.69 93 ARG A O 1
ATOM 737 N N . LYS A 1 94 ? -12.353 3.223 -0.313 1.00 78.25 94 LYS A N 1
ATOM 738 C CA . LYS A 1 94 ? -11.559 4.335 -0.808 1.00 78.25 94 LYS A CA 1
ATOM 739 C C . LYS A 1 94 ? -10.097 4.067 -0.501 1.00 78.25 94 LYS A C 1
ATOM 741 O O . LYS A 1 94 ? -9.741 3.502 0.531 1.00 78.25 94 LYS A O 1
ATOM 746 N N . LEU A 1 95 ? -9.230 4.455 -1.423 1.00 83.44 95 LEU A N 1
ATOM 747 C CA . LEU A 1 95 ? -7.793 4.453 -1.213 1.00 83.44 95 LEU A CA 1
ATOM 748 C C . LEU A 1 95 ? -7.337 5.883 -0.998 1.00 83.44 95 LEU A C 1
ATOM 750 O O . LEU A 1 95 ? -7.554 6.746 -1.844 1.00 83.44 95 LEU A O 1
ATOM 754 N N . LEU A 1 96 ? -6.661 6.116 0.116 1.00 83.25 96 LEU A N 1
ATOM 755 C CA . LEU A 1 96 ? -5.942 7.349 0.366 1.00 83.25 96 LEU A CA 1
ATOM 756 C C . LEU A 1 96 ? -4.476 7.122 -0.003 1.00 83.25 96 LEU A C 1
ATOM 758 O O . LEU A 1 96 ? -3.813 6.264 0.575 1.00 83.25 96 LEU A O 1
ATOM 762 N N . LEU A 1 97 ? -3.952 7.889 -0.948 1.00 84.25 97 LEU A N 1
ATOM 763 C CA . LEU A 1 97 ? -2.534 7.898 -1.274 1.00 84.25 97 LEU A CA 1
ATOM 764 C C . LEU A 1 97 ? -1.896 9.140 -0.687 1.00 84.25 97 LEU A C 1
ATOM 766 O O . LEU A 1 97 ? -2.326 10.243 -0.996 1.00 84.25 97 LEU A O 1
ATOM 770 N N . HIS A 1 98 ? -0.844 8.970 0.097 1.00 83.25 98 HIS A N 1
ATOM 771 C CA . HIS A 1 98 ? -0.043 10.055 0.636 1.00 83.25 98 HIS A CA 1
ATOM 772 C C . HIS A 1 98 ? 1.394 9.893 0.151 1.00 83.25 98 HIS A C 1
ATOM 774 O O . HIS A 1 98 ? 2.078 8.934 0.505 1.00 83.25 98 HIS A O 1
ATOM 780 N N . CYS A 1 99 ? 1.857 10.825 -0.673 1.00 80.69 99 CYS A N 1
ATOM 781 C CA . CYS A 1 99 ? 3.261 10.876 -1.068 1.00 80.69 99 CYS A CA 1
ATOM 782 C C . CYS A 1 99 ? 4.047 11.710 -0.054 1.00 80.69 99 CYS A C 1
ATOM 784 O O . CYS A 1 99 ? 3.632 12.826 0.234 1.00 80.69 99 CYS A O 1
ATOM 786 N N . MET A 1 100 ? 5.154 11.179 0.472 1.00 75.44 100 MET A N 1
ATOM 787 C CA . MET A 1 100 ? 6.060 11.901 1.369 1.00 75.44 100 MET A CA 1
ATOM 788 C C . MET A 1 100 ? 7.491 11.385 1.216 1.00 75.44 100 MET A C 1
ATOM 790 O O . MET A 1 100 ? 7.727 10.181 1.286 1.00 75.44 100 MET A O 1
ATOM 794 N N . ASN A 1 101 ? 8.474 12.277 1.052 1.00 74.06 101 ASN A N 1
ATOM 795 C CA . ASN A 1 101 ? 9.906 11.925 1.060 1.00 74.06 101 ASN A CA 1
ATOM 796 C C . ASN A 1 101 ? 10.292 10.768 0.109 1.00 74.06 101 ASN A C 1
ATOM 798 O O . ASN A 1 101 ? 11.110 9.921 0.464 1.00 74.06 101 ASN A O 1
ATOM 802 N N . LYS A 1 102 ? 9.731 10.743 -1.110 1.00 79.38 102 LYS A N 1
ATOM 803 C CA . LYS A 1 102 ? 9.898 9.666 -2.117 1.00 79.38 102 LYS A CA 1
ATOM 804 C C . LYS A 1 102 ? 9.239 8.327 -1.762 1.00 79.38 102 LYS A C 1
ATOM 806 O O . LYS A 1 102 ? 9.501 7.338 -2.440 1.00 79.38 102 LYS A O 1
ATOM 811 N N . PHE A 1 103 ? 8.380 8.293 -0.753 1.00 83.81 103 PHE A N 1
ATOM 812 C CA . PHE A 1 103 ? 7.515 7.158 -0.457 1.00 83.81 103 PHE A CA 1
ATOM 813 C C . PHE A 1 103 ? 6.070 7.485 -0.815 1.00 83.81 103 PHE A C 1
ATOM 815 O O . PHE A 1 103 ? 5.653 8.641 -0.755 1.00 83.81 103 PHE A O 1
ATOM 822 N N . VAL A 1 104 ? 5.317 6.456 -1.179 1.00 86.06 104 VAL A N 1
ATOM 823 C CA . VAL A 1 104 ? 3.883 6.503 -1.445 1.00 86.06 104 VAL A CA 1
ATOM 824 C C . VAL A 1 104 ? 3.219 5.570 -0.445 1.00 86.06 104 VAL A C 1
ATOM 826 O O . VAL A 1 104 ? 3.378 4.352 -0.514 1.00 86.06 104 VAL A O 1
ATOM 829 N N . PHE A 1 105 ? 2.504 6.150 0.508 1.00 86.69 105 PHE A N 1
ATOM 830 C CA . PHE A 1 105 ? 1.704 5.423 1.479 1.00 86.69 105 PHE A CA 1
ATOM 831 C C . PHE A 1 105 ? 0.295 5.274 0.928 1.00 86.69 105 PHE A C 1
ATOM 833 O O . PHE A 1 105 ? -0.332 6.264 0.565 1.00 86.69 105 PHE A O 1
ATOM 840 N N . VAL A 1 106 ? -0.196 4.047 0.868 1.00 87.69 106 VAL A N 1
ATOM 841 C CA . VAL A 1 106 ? -1.535 3.718 0.395 1.00 87.69 106 VAL A CA 1
ATOM 842 C C . VAL A 1 106 ? -2.324 3.158 1.563 1.00 87.69 106 VAL A C 1
ATOM 844 O O . VAL A 1 106 ? -1.947 2.128 2.119 1.00 87.69 106 VAL A O 1
ATOM 847 N N . TYR A 1 107 ? -3.405 3.834 1.929 1.00 85.81 107 TYR A N 1
ATOM 848 C CA . TYR A 1 107 ? -4.306 3.441 3.004 1.00 85.81 107 TYR A CA 1
ATOM 849 C C . TYR A 1 107 ? -5.639 3.011 2.404 1.00 85.81 107 TYR A C 1
ATOM 851 O O . TYR A 1 107 ? -6.220 3.759 1.622 1.00 85.81 107 TYR A O 1
ATOM 859 N N . SER A 1 108 ? -6.138 1.839 2.786 1.00 84.12 108 SER A N 1
ATOM 860 C CA . SER A 1 108 ? -7.530 1.468 2.518 1.00 84.12 108 SER A CA 1
ATOM 861 C C . SER A 1 108 ? -8.409 1.990 3.634 1.00 84.12 108 SER A C 1
ATOM 863 O O . SER A 1 108 ? -8.203 1.609 4.786 1.00 84.12 108 SER A O 1
ATOM 865 N N . ILE A 1 109 ? -9.356 2.849 3.274 1.00 78.00 109 ILE A N 1
ATOM 866 C CA . ILE A 1 109 ? -10.349 3.444 4.162 1.00 78.00 109 ILE A CA 1
ATOM 867 C C . ILE A 1 109 ? -11.754 2.974 3.757 1.00 78.00 109 ILE A C 1
ATOM 869 O O . ILE A 1 109 ? -12.071 2.918 2.565 1.00 78.00 109 ILE A O 1
ATOM 873 N N . GLY A 1 110 ? -12.585 2.624 4.740 1.00 65.12 110 GLY A N 1
ATOM 874 C CA . GLY A 1 110 ? -13.936 2.086 4.536 1.00 65.12 110 GLY A CA 1
ATOM 875 C C . GLY A 1 110 ? -14.702 1.933 5.838 1.00 65.12 110 GLY A C 1
ATOM 876 O O . GLY A 1 110 ? -14.048 1.666 6.868 1.00 65.12 110 GLY A O 1
#

Radius of gyration: 13.73 Å; chains: 1; bounding box: 36×27×30 Å